Protein AF-A0A3C0AS84-F1 (afdb_monomer_lite)

pLDDT: mean 86.57, std 7.87, range [59.66, 96.62]

Sequence (169 aa):
MSLTTICGVSVLRSLIISLTGVYLCQSLSSLIDRTESRISFFLWLLILAPLLVPELIVGYIWSLLTTQLIHYPALAEFVYSMLVLMRVVPAGIICYHMTVRPQISAEADFIRQSASTAGTAISRFSAQWNFFIRKTLVRIFPVWSLLFLLAFQEFEMASLLYMNSWTVW

Foldseek 3Di:
DDLVVQLVVLLVLLLVLLVVLLVVLVVLLVVLVPDDPVVSVVSLCVLCVLQPDDLVVVLVVCLVVLVVCPVPVVVSVVVLSVSLSSNLSSVLNVLLVVFDQQPADPVNVVVLVVVLVVVDPCVDPVNVVVNCCRRPVSRSVVSSVSSSVSSSPDDSSCVSNVHRHSVRD

Radius of gyration: 20.06 Å; chains: 1; bounding box: 51×26×61 Å

Structure (mmCIF, N/CA/C/O backbone):
data_AF-A0A3C0AS84-F1
#
_entry.id   AF-A0A3C0AS84-F1
#
loop_
_atom_site.group_PDB
_atom_site.id
_atom_site.type_symbol
_atom_site.label_atom_id
_atom_site.label_alt_id
_atom_site.label_comp_id
_atom_site.label_asym_id
_atom_site.label_entity_id
_atom_site.label_seq_id
_atom_site.pdbx_PDB_ins_code
_atom_site.Cartn_x
_atom_site.Cartn_y
_atom_site.Cartn_z
_atom_site.occupancy
_atom_site.B_iso_or_equiv
_atom_site.auth_seq_id
_atom_site.auth_comp_id
_atom_site.auth_asym_id
_atom_site.auth_atom_id
_atom_site.pdbx_PDB_model_num
ATOM 1 N N . MET A 1 1 ? 24.452 -1.338 -9.818 1.00 66.25 1 MET A N 1
ATOM 2 C CA . MET A 1 1 ? 24.058 -1.159 -8.400 1.00 66.25 1 MET A CA 1
ATOM 3 C C . MET A 1 1 ? 24.273 -2.474 -7.665 1.00 66.25 1 MET A C 1
ATOM 5 O O . MET A 1 1 ? 24.152 -3.511 -8.301 1.00 66.25 1 MET A O 1
ATOM 9 N N . SER A 1 2 ? 24.633 -2.467 -6.377 1.00 86.31 2 SER A N 1
ATOM 10 C CA . SER A 1 2 ? 24.730 -3.716 -5.606 1.00 86.31 2 SER A CA 1
ATOM 11 C C . SER A 1 2 ? 23.331 -4.230 -5.255 1.00 86.31 2 SER A C 1
ATOM 13 O O . SER A 1 2 ? 22.415 -3.436 -5.031 1.00 86.31 2 SER A O 1
ATOM 15 N N . LEU A 1 3 ? 23.164 -5.545 -5.128 1.00 84.25 3 LEU A N 1
ATOM 16 C CA . LEU A 1 3 ? 21.896 -6.155 -4.706 1.00 84.25 3 LEU A CA 1
ATOM 17 C C . LEU A 1 3 ? 21.372 -5.564 -3.382 1.00 84.25 3 LEU A C 1
ATOM 19 O O . LEU A 1 3 ? 20.174 -5.355 -3.217 1.00 84.25 3 LEU A O 1
ATOM 23 N N . THR A 1 4 ? 22.276 -5.195 -2.470 1.00 87.44 4 THR A N 1
ATOM 24 C CA . THR A 1 4 ? 21.935 -4.523 -1.208 1.00 87.44 4 THR A CA 1
ATOM 25 C C . THR A 1 4 ? 21.275 -3.160 -1.419 1.00 87.44 4 THR A C 1
ATOM 27 O O . THR A 1 4 ? 20.304 -2.845 -0.735 1.00 87.44 4 THR A O 1
ATOM 30 N N . THR A 1 5 ? 21.751 -2.367 -2.385 1.00 87.88 5 THR A N 1
ATOM 31 C CA . THR A 1 5 ? 21.152 -1.061 -2.705 1.00 87.88 5 THR A CA 1
ATOM 32 C C . THR A 1 5 ? 19.763 -1.204 -3.323 1.00 87.88 5 THR A C 1
ATOM 34 O O . THR A 1 5 ? 18.841 -0.521 -2.890 1.00 87.88 5 THR A O 1
ATOM 37 N N . ILE A 1 6 ? 19.577 -2.141 -4.257 1.00 86.69 6 ILE A N 1
ATOM 38 C CA . ILE A 1 6 ? 18.283 -2.376 -4.923 1.00 86.69 6 ILE A CA 1
ATOM 39 C C . ILE A 1 6 ? 17.243 -2.913 -3.928 1.00 86.69 6 ILE A C 1
ATOM 41 O O . ILE A 1 6 ? 16.092 -2.466 -3.913 1.00 86.69 6 ILE A O 1
ATOM 45 N N . CYS A 1 7 ? 17.657 -3.831 -3.051 1.00 88.31 7 CYS A N 1
ATOM 46 C CA . CYS A 1 7 ? 16.813 -4.331 -1.971 1.00 88.31 7 CYS A CA 1
ATOM 47 C C . CYS A 1 7 ? 16.421 -3.202 -1.006 1.00 88.31 7 CYS A C 1
ATOM 49 O O . CYS A 1 7 ? 15.238 -3.026 -0.720 1.00 88.31 7 CYS A O 1
ATOM 51 N N . GLY A 1 8 ? 17.381 -2.372 -0.581 1.00 90.81 8 GLY A N 1
ATOM 52 C CA . GLY A 1 8 ? 17.119 -1.222 0.289 1.00 90.81 8 GLY A CA 1
ATOM 53 C C . GLY A 1 8 ? 16.107 -0.236 -0.303 1.00 90.81 8 GLY A C 1
ATOM 54 O O . GLY A 1 8 ? 15.165 0.161 0.385 1.00 90.81 8 GLY A O 1
ATOM 55 N N . VAL A 1 9 ? 16.245 0.100 -1.589 1.00 90.31 9 VAL A N 1
ATOM 56 C CA . VAL A 1 9 ? 15.293 0.968 -2.307 1.00 90.31 9 VAL A CA 1
ATOM 57 C C . VAL A 1 9 ? 13.909 0.318 -2.388 1.00 90.31 9 VAL A C 1
ATOM 59 O O . VAL A 1 9 ? 12.906 0.969 -2.100 1.00 90.31 9 VAL A O 1
ATOM 62 N N . SER A 1 10 ? 13.841 -0.982 -2.688 1.00 91.06 10 SER A N 1
ATOM 63 C CA . SER A 1 10 ? 12.571 -1.718 -2.761 1.00 91.06 10 SER A CA 1
ATOM 64 C C . SER A 1 10 ? 11.847 -1.760 -1.410 1.00 91.06 10 SER A C 1
ATOM 66 O O . SER A 1 10 ? 10.632 -1.553 -1.357 1.00 91.06 10 SER A O 1
ATOM 68 N N . VAL A 1 11 ? 12.577 -1.971 -0.308 1.00 94.19 11 VAL A N 1
ATOM 69 C CA . VAL A 1 11 ? 12.025 -1.926 1.057 1.00 94.19 11 VAL A CA 1
ATOM 70 C C . VAL A 1 11 ? 11.510 -0.528 1.384 1.00 94.19 11 VAL A C 1
ATOM 72 O O . VAL A 1 11 ? 10.373 -0.395 1.838 1.00 94.19 11 VAL A O 1
ATOM 75 N N . LEU A 1 12 ? 12.310 0.512 1.128 1.00 93.94 12 LEU A N 1
ATOM 76 C CA . LEU A 1 12 ? 11.926 1.898 1.399 1.00 93.94 12 LEU A CA 1
ATOM 77 C C . LEU A 1 12 ? 10.655 2.284 0.632 1.00 93.94 12 LEU A C 1
ATOM 79 O O . LEU A 1 12 ? 9.710 2.806 1.223 1.00 93.94 12 LEU A O 1
ATOM 83 N N . ARG A 1 13 ? 10.602 1.964 -0.663 1.00 93.44 13 ARG A N 1
ATOM 84 C CA . ARG A 1 13 ? 9.432 2.189 -1.517 1.00 93.44 13 ARG A CA 1
ATOM 85 C C . ARG A 1 13 ? 8.196 1.481 -0.966 1.00 93.44 13 ARG A C 1
ATOM 87 O O . ARG A 1 13 ? 7.152 2.103 -0.805 1.00 93.44 13 ARG A O 1
ATOM 94 N N . SER A 1 14 ? 8.321 0.204 -0.614 1.00 94.44 14 SER A N 1
ATOM 95 C CA . SER A 1 14 ? 7.209 -0.594 -0.070 1.00 94.44 14 SER A CA 1
ATOM 96 C C . SER A 1 14 ? 6.726 -0.067 1.284 1.00 94.44 14 SER A C 1
ATOM 98 O O . SER A 1 14 ? 5.532 -0.085 1.586 1.00 94.44 14 SER A O 1
ATOM 100 N N . LEU A 1 15 ? 7.636 0.472 2.097 1.00 95.94 15 LEU A N 1
ATOM 101 C CA . LEU A 1 15 ? 7.307 1.133 3.357 1.00 95.94 15 LEU A CA 1
ATOM 102 C C . LEU A 1 15 ? 6.508 2.425 3.110 1.00 95.94 15 LEU A C 1
ATOM 104 O O . LEU A 1 15 ? 5.467 2.629 3.733 1.00 95.94 15 LEU A O 1
ATOM 108 N N . ILE A 1 16 ? 6.924 3.260 2.156 1.00 95.75 16 ILE A N 1
ATOM 109 C CA . ILE A 1 16 ? 6.191 4.483 1.782 1.00 95.75 16 ILE A CA 1
ATOM 110 C C . ILE A 1 16 ? 4.803 4.142 1.213 1.00 95.75 16 ILE A C 1
ATOM 112 O O . ILE A 1 16 ? 3.799 4.738 1.617 1.00 95.75 16 ILE A O 1
ATOM 116 N N . ILE A 1 17 ? 4.723 3.155 0.316 1.00 95.56 17 ILE A N 1
ATOM 117 C CA . ILE A 1 17 ? 3.463 2.705 -0.296 1.00 95.56 17 ILE A CA 1
ATOM 118 C C . ILE A 1 17 ? 2.518 2.134 0.764 1.00 95.56 17 ILE A C 1
ATOM 120 O O . ILE A 1 17 ? 1.341 2.471 0.781 1.00 95.56 17 ILE A O 1
ATOM 124 N N . SER A 1 18 ? 3.008 1.311 1.690 1.00 96.25 18 SER A N 1
ATOM 125 C CA . SER A 1 18 ? 2.158 0.729 2.737 1.00 96.25 18 SER A CA 1
ATOM 126 C C . SER A 1 18 ? 1.635 1.776 3.723 1.00 96.25 18 SER A C 1
ATOM 128 O O . SER A 1 18 ? 0.461 1.728 4.087 1.00 96.25 18 SER A O 1
ATOM 130 N N . LEU A 1 19 ? 2.451 2.759 4.123 1.00 95.38 19 LEU A N 1
ATOM 131 C CA . LEU A 1 19 ? 2.000 3.852 4.994 1.00 95.38 19 LEU A CA 1
ATOM 132 C C . LEU A 1 19 ? 0.942 4.732 4.317 1.00 95.38 19 LEU A C 1
ATOM 134 O O . LEU A 1 19 ? -0.107 5.006 4.907 1.00 95.38 19 LEU A O 1
ATOM 138 N N . THR A 1 20 ? 1.191 5.146 3.074 1.00 95.88 20 THR A N 1
ATOM 139 C CA . THR A 1 20 ? 0.222 5.937 2.296 1.00 95.88 20 THR A CA 1
ATOM 140 C C . THR A 1 20 ? -1.040 5.126 1.996 1.00 95.88 20 THR A C 1
ATOM 142 O O . THR A 1 20 ? -2.153 5.631 2.143 1.00 95.88 20 THR A O 1
ATOM 145 N N . GLY A 1 21 ? -0.887 3.839 1.685 1.00 95.00 21 GLY A N 1
ATOM 146 C CA . GLY A 1 21 ? -1.979 2.910 1.432 1.00 95.00 21 GLY A CA 1
ATOM 147 C C . GLY A 1 21 ? -2.901 2.730 2.635 1.00 95.00 21 GLY A C 1
ATOM 148 O O . GLY A 1 21 ? -4.115 2.796 2.467 1.00 95.00 21 GLY A O 1
ATOM 149 N N . VAL A 1 22 ? -2.372 2.592 3.857 1.00 94.31 22 VAL A N 1
ATOM 150 C CA . VAL A 1 22 ? -3.196 2.529 5.083 1.00 94.31 22 VAL A CA 1
ATOM 151 C C . VAL A 1 22 ? -4.045 3.788 5.246 1.00 94.31 22 VAL A C 1
ATOM 153 O O . VAL A 1 22 ? -5.235 3.693 5.555 1.00 94.31 22 VAL A O 1
ATOM 156 N N . TYR A 1 23 ? -3.443 4.961 5.046 1.00 94.31 23 TYR A N 1
ATOM 157 C CA . TYR A 1 23 ? -4.148 6.237 5.153 1.00 94.31 23 TYR A CA 1
ATOM 158 C C . TYR A 1 23 ? -5.284 6.343 4.123 1.00 94.31 23 TYR A C 1
ATOM 160 O O . TYR A 1 23 ? -6.408 6.727 4.467 1.00 94.31 23 TYR A O 1
ATOM 168 N N . LEU A 1 24 ? -5.020 5.931 2.879 1.00 94.12 24 LEU A N 1
ATOM 169 C CA . LEU A 1 24 ? -6.033 5.867 1.826 1.00 94.12 24 LEU A CA 1
ATOM 170 C C . LEU A 1 24 ? -7.132 4.856 2.154 1.00 94.12 24 LEU A C 1
ATOM 172 O O . LEU A 1 24 ? -8.305 5.188 2.014 1.00 94.12 24 LEU A O 1
ATOM 176 N N . CYS A 1 25 ? -6.782 3.668 2.655 1.00 92.81 25 CYS A N 1
ATOM 177 C CA . CYS A 1 25 ? -7.755 2.649 3.048 1.00 92.81 25 CYS A CA 1
ATOM 178 C C . CYS A 1 25 ? -8.718 3.187 4.109 1.00 92.81 25 CYS A C 1
ATOM 180 O O . CYS A 1 25 ? -9.925 3.012 3.975 1.00 92.81 25 CYS A O 1
ATOM 182 N N . GLN A 1 26 ? -8.215 3.883 5.131 1.00 90.81 26 GLN A N 1
ATOM 183 C CA . GLN A 1 26 ? -9.059 4.490 6.166 1.00 90.81 26 GLN A CA 1
ATOM 184 C C . GLN A 1 26 ? -9.972 5.577 5.597 1.00 90.81 26 GLN A C 1
ATOM 186 O O . GLN A 1 26 ? -11.174 5.577 5.864 1.00 90.81 26 GLN A O 1
ATOM 191 N N . SER A 1 27 ? -9.404 6.484 4.801 1.00 91.06 27 SER A N 1
ATOM 192 C CA . SER A 1 27 ? -10.136 7.616 4.232 1.00 91.06 27 SER A CA 1
ATOM 193 C C . SER A 1 27 ? -11.238 7.140 3.285 1.00 91.06 27 SER A C 1
ATOM 195 O O . SER A 1 27 ? -12.393 7.539 3.436 1.00 91.06 27 SER A O 1
ATOM 197 N N . LEU A 1 28 ? -10.913 6.220 2.374 1.00 90.25 28 LEU A N 1
ATOM 198 C CA . LEU A 1 28 ? -11.857 5.650 1.414 1.00 90.25 28 LEU A CA 1
ATOM 199 C C . LEU A 1 28 ? -12.920 4.788 2.099 1.00 90.25 28 LEU A C 1
ATOM 201 O O . LEU A 1 28 ? -14.098 4.970 1.814 1.00 90.25 28 LEU A O 1
ATOM 205 N N . SER A 1 29 ? -12.546 3.930 3.055 1.00 88.88 29 SER A N 1
ATOM 206 C CA . SER A 1 29 ? -13.527 3.115 3.794 1.00 88.88 29 SER A CA 1
ATOM 207 C C . SER A 1 29 ? -14.514 3.994 4.565 1.00 88.88 29 SER A C 1
ATOM 209 O O . SER A 1 29 ? -15.716 3.751 4.536 1.00 88.88 29 SER A O 1
ATOM 211 N N . SER A 1 30 ? -14.035 5.083 5.181 1.00 87.25 30 SER A N 1
ATOM 212 C CA . SER A 1 30 ? -14.915 6.036 5.868 1.00 87.25 30 SER A CA 1
ATOM 213 C C . SER A 1 30 ? -15.885 6.753 4.922 1.00 87.25 30 SER A C 1
ATOM 215 O O . SER A 1 30 ? -16.984 7.126 5.329 1.00 87.25 30 SER A O 1
ATOM 217 N N . LEU A 1 31 ? -15.489 6.945 3.660 1.00 87.19 31 LEU A N 1
ATOM 218 C CA . LEU A 1 31 ? -16.313 7.571 2.631 1.00 87.19 31 LEU A CA 1
ATOM 219 C C . LEU A 1 31 ? -17.370 6.592 2.099 1.00 87.19 31 LEU A C 1
ATOM 221 O O . LEU A 1 31 ? -18.526 6.980 1.932 1.00 87.19 31 LEU A O 1
ATOM 225 N N . ILE A 1 32 ? -17.005 5.319 1.919 1.00 87.50 32 ILE A N 1
ATOM 226 C CA . ILE A 1 32 ? -17.929 4.231 1.562 1.00 87.50 32 ILE A CA 1
ATOM 227 C C . ILE A 1 32 ? -19.013 4.071 2.634 1.00 87.50 32 ILE A C 1
ATOM 229 O O . ILE A 1 32 ? -20.194 4.017 2.292 1.00 87.50 32 ILE A O 1
ATOM 233 N N . ASP A 1 33 ? -18.629 4.057 3.915 1.00 86.00 33 ASP A N 1
ATOM 234 C CA . ASP A 1 33 ? -19.552 3.856 5.043 1.00 86.00 33 ASP A CA 1
ATOM 235 C C . ASP A 1 33 ? -20.572 5.001 5.205 1.00 86.00 33 ASP A C 1
ATOM 237 O O . ASP A 1 33 ? -21.649 4.801 5.765 1.00 86.00 33 ASP A O 1
ATOM 241 N N . ARG A 1 34 ? -20.252 6.212 4.727 1.00 86.69 34 ARG A N 1
ATOM 242 C CA . ARG A 1 34 ? -21.127 7.399 4.813 1.00 86.69 34 ARG A CA 1
ATOM 243 C C . ARG A 1 34 ? -22.100 7.545 3.645 1.00 86.69 34 ARG A C 1
ATOM 245 O O . ARG A 1 34 ? -22.973 8.407 3.695 1.00 86.69 34 ARG A O 1
ATOM 252 N N . THR A 1 35 ? -21.917 6.769 2.585 1.00 87.88 35 THR A N 1
ATOM 253 C CA . THR A 1 35 ? -22.584 6.992 1.302 1.00 87.88 35 THR A CA 1
ATOM 254 C C . THR A 1 35 ? -23.813 6.090 1.140 1.00 87.88 35 THR A C 1
ATOM 256 O O . THR A 1 35 ? -23.839 4.962 1.625 1.00 87.88 35 THR A O 1
ATOM 259 N N . GLU A 1 36 ? -24.842 6.565 0.429 1.00 82.56 36 GLU A N 1
ATOM 260 C CA . GLU A 1 36 ? -26.037 5.772 0.109 1.00 82.56 36 GLU A CA 1
ATOM 261 C C . GLU A 1 36 ? -25.721 4.513 -0.720 1.00 82.56 36 GLU A C 1
ATOM 263 O O . GLU A 1 36 ? -24.758 4.466 -1.489 1.00 82.56 36 GLU A O 1
ATOM 268 N N . SER A 1 37 ? -26.581 3.493 -0.621 1.00 82.06 37 SER A N 1
ATOM 269 C CA . SER A 1 37 ? -26.324 2.141 -1.144 1.00 82.06 37 SER A CA 1
ATOM 270 C C . SER A 1 37 ? -25.993 2.077 -2.641 1.00 82.06 37 SER A C 1
ATOM 272 O O . SER A 1 37 ? -25.123 1.304 -3.040 1.00 82.06 37 SER A O 1
ATOM 274 N N . ARG A 1 38 ? -26.630 2.904 -3.484 1.00 84.31 38 ARG A N 1
ATOM 275 C CA . ARG A 1 38 ? -26.358 2.925 -4.935 1.00 84.31 38 ARG A CA 1
ATOM 276 C C . ARG A 1 38 ? -24.985 3.501 -5.264 1.00 84.31 38 ARG A C 1
ATOM 278 O O . ARG A 1 38 ? -24.256 2.917 -6.057 1.00 84.31 38 ARG A O 1
ATOM 285 N N . ILE A 1 39 ? -24.628 4.631 -4.659 1.00 87.75 39 ILE A N 1
ATOM 286 C CA . ILE A 1 39 ? -23.337 5.285 -4.908 1.00 87.75 39 ILE A CA 1
ATOM 287 C C . ILE A 1 39 ? -22.212 4.456 -4.274 1.00 87.75 39 ILE A C 1
ATOM 289 O O . ILE A 1 39 ? -21.154 4.310 -4.876 1.00 87.75 39 ILE A O 1
ATOM 293 N N . SER A 1 40 ? -22.466 3.828 -3.122 1.00 86.56 40 SER A N 1
ATOM 294 C CA . SER A 1 40 ? -21.534 2.895 -2.482 1.00 86.56 40 SER A CA 1
ATOM 295 C C . SER A 1 40 ? -21.157 1.730 -3.406 1.00 86.56 40 SER A C 1
ATOM 297 O O . SER A 1 40 ? -19.978 1.410 -3.527 1.00 86.56 40 SER A O 1
ATOM 299 N N . PHE A 1 41 ? -22.116 1.158 -4.148 1.00 88.62 41 PHE A N 1
ATOM 300 C CA . PHE A 1 41 ? -21.819 0.117 -5.140 1.00 88.62 41 PHE A CA 1
ATOM 301 C C . PHE A 1 41 ? -20.891 0.614 -6.260 1.00 88.62 41 PHE A C 1
ATOM 303 O O . PHE A 1 41 ? -19.906 -0.050 -6.579 1.00 88.62 41 PHE A O 1
ATOM 310 N N . PHE A 1 42 ? -21.160 1.794 -6.830 1.00 91.44 42 PHE A N 1
ATOM 311 C CA . PHE A 1 42 ? -20.286 2.378 -7.856 1.00 91.44 42 PHE A CA 1
ATOM 312 C C . PHE A 1 42 ? -18.892 2.710 -7.317 1.00 91.44 42 PHE A C 1
ATOM 314 O O . PHE A 1 42 ? -17.905 2.486 -8.015 1.00 91.44 42 PHE A O 1
ATOM 321 N N . LEU A 1 43 ? -18.793 3.197 -6.078 1.00 89.69 43 LEU A N 1
ATOM 322 C CA . LEU A 1 43 ? -17.511 3.440 -5.415 1.00 89.69 43 LEU A CA 1
ATOM 323 C C . LEU A 1 43 ? -16.737 2.139 -5.207 1.00 89.69 43 LEU A C 1
ATOM 325 O O . LEU A 1 43 ? -15.549 2.095 -5.509 1.00 89.69 43 LEU A O 1
ATOM 329 N N . TRP A 1 44 ? -17.400 1.071 -4.762 1.00 90.31 44 TRP A N 1
ATOM 330 C CA . TRP A 1 44 ? -16.788 -0.253 -4.651 1.00 90.31 44 TRP A CA 1
ATOM 331 C C . TRP A 1 44 ? -16.290 -0.766 -5.997 1.00 90.31 44 TRP A C 1
ATOM 333 O O . TRP A 1 44 ? -15.162 -1.242 -6.080 1.00 90.31 44 TRP A O 1
ATOM 343 N N . LEU A 1 45 ? -17.091 -0.630 -7.054 1.00 92.12 45 LEU A N 1
ATOM 344 C CA . LEU A 1 45 ? -16.692 -1.018 -8.405 1.00 92.12 45 LEU A CA 1
ATOM 345 C C . LEU A 1 45 ? -15.461 -0.225 -8.872 1.00 92.12 45 LEU A C 1
ATOM 347 O O . LEU A 1 45 ? -14.511 -0.813 -9.379 1.00 92.12 45 LEU A O 1
ATOM 351 N N . LEU A 1 46 ? -15.456 1.095 -8.662 1.00 91.56 46 LEU A N 1
ATOM 352 C CA . LEU A 1 46 ? -14.347 1.975 -9.034 1.00 91.56 46 LEU A CA 1
ATOM 353 C C . LEU A 1 46 ? -13.069 1.641 -8.255 1.00 91.56 46 LEU A C 1
ATOM 355 O O . LEU A 1 46 ? -11.986 1.610 -8.832 1.00 91.56 46 LEU A O 1
ATOM 359 N N . ILE A 1 47 ? -13.198 1.365 -6.957 1.00 91.56 47 ILE A N 1
ATOM 360 C CA . ILE A 1 47 ? -12.081 0.991 -6.086 1.00 91.56 47 ILE A CA 1
ATOM 361 C C . ILE A 1 47 ? -11.549 -0.392 -6.447 1.00 91.56 47 ILE A C 1
ATOM 363 O O . ILE A 1 47 ? -10.346 -0.594 -6.404 1.00 91.56 47 ILE A O 1
ATOM 367 N N . LEU A 1 48 ? -12.403 -1.348 -6.808 1.00 92.06 48 LEU A N 1
ATOM 368 C CA . LEU A 1 48 ? -11.974 -2.697 -7.181 1.00 92.06 48 LEU A CA 1
ATOM 369 C C . LEU A 1 48 ? -11.472 -2.789 -8.623 1.00 92.06 48 LEU A C 1
ATOM 371 O O . LEU A 1 48 ? -10.788 -3.755 -8.954 1.00 92.06 48 LEU A O 1
ATOM 375 N N . ALA A 1 49 ? -11.756 -1.800 -9.472 1.00 92.25 49 ALA A N 1
ATOM 376 C CA . ALA A 1 49 ? -11.344 -1.812 -10.872 1.00 92.25 49 ALA A CA 1
ATOM 377 C C . ALA A 1 49 ? -9.837 -2.091 -11.071 1.00 92.25 49 ALA A C 1
ATOM 379 O O . ALA A 1 49 ? -9.526 -2.979 -11.863 1.00 92.25 49 ALA A O 1
ATOM 380 N N . PRO A 1 50 ? -8.894 -1.464 -10.335 1.00 90.06 50 PRO A N 1
ATOM 381 C CA . PRO A 1 50 ? -7.463 -1.747 -10.480 1.00 90.06 50 PRO A CA 1
ATOM 382 C C . PRO A 1 50 ? -7.069 -3.182 -10.111 1.00 90.06 50 PRO A C 1
ATOM 384 O O . PRO A 1 50 ? -6.068 -3.682 -10.609 1.00 90.06 50 PRO A O 1
ATOM 387 N N . LEU A 1 51 ? -7.844 -3.851 -9.251 1.00 88.69 51 LEU A N 1
ATOM 388 C CA . LEU A 1 51 ? -7.613 -5.248 -8.875 1.00 88.69 51 LEU A CA 1
ATOM 389 C C . LEU A 1 51 ? -8.089 -6.219 -9.968 1.00 88.69 51 LEU A C 1
ATOM 391 O O . LEU A 1 51 ? -7.550 -7.313 -10.101 1.00 88.69 51 LEU A O 1
ATOM 395 N N . LEU A 1 52 ? -9.109 -5.823 -10.734 1.00 90.12 52 LEU A N 1
ATOM 396 C CA . LEU A 1 52 ? -9.706 -6.640 -11.793 1.00 90.12 52 LEU A CA 1
ATOM 397 C C . LEU A 1 52 ? -8.941 -6.551 -13.119 1.00 90.12 52 LEU A C 1
ATOM 399 O O . LEU A 1 52 ? -9.085 -7.436 -13.962 1.00 90.12 52 LEU A O 1
ATOM 403 N N . VAL A 1 53 ? -8.151 -5.495 -13.323 1.00 90.81 53 VAL A N 1
ATOM 404 C CA . VAL A 1 53 ? -7.346 -5.327 -14.537 1.00 90.81 53 VAL A CA 1
ATOM 405 C C . VAL A 1 53 ? -6.038 -6.125 -14.406 1.00 90.81 53 VAL A C 1
ATOM 407 O 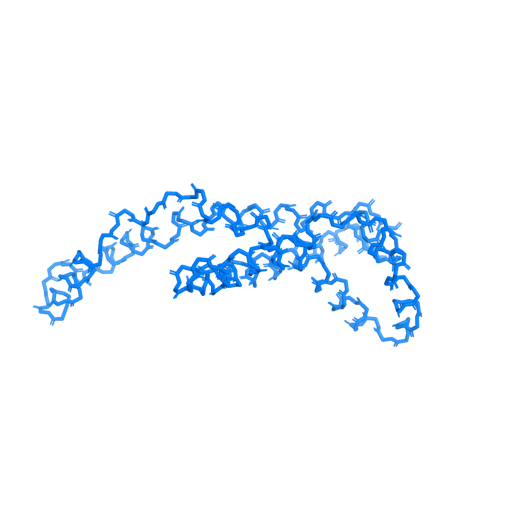O . VAL A 1 53 ? -5.277 -5.886 -13.470 1.00 90.81 53 VAL A O 1
ATOM 410 N N . PRO A 1 54 ? -5.735 -7.046 -15.343 1.00 89.19 54 PRO A N 1
ATOM 411 C CA . PRO A 1 54 ? -4.481 -7.796 -15.348 1.00 89.19 54 PRO A CA 1
ATOM 412 C C . PRO A 1 54 ? -3.246 -6.895 -15.425 1.00 89.19 54 PRO A C 1
ATOM 414 O O . PRO A 1 54 ? -3.220 -5.929 -16.194 1.00 89.19 54 PRO A O 1
ATOM 417 N N . GLU A 1 55 ? -2.184 -7.279 -14.714 1.00 87.06 55 GLU A N 1
ATOM 418 C CA . GLU A 1 55 ? -0.906 -6.552 -14.688 1.00 87.06 55 GLU A CA 1
ATOM 419 C C . GLU A 1 55 ? -0.317 -6.332 -16.070 1.00 87.06 55 GLU A C 1
ATOM 421 O O . GLU A 1 55 ? 0.175 -5.249 -16.362 1.00 87.06 55 GLU A O 1
ATOM 426 N N . LEU A 1 56 ? -0.421 -7.342 -16.934 1.00 88.56 56 LEU A N 1
ATOM 427 C CA . LEU A 1 56 ? 0.064 -7.281 -18.306 1.00 88.56 56 LEU A CA 1
ATOM 428 C C . LEU A 1 56 ? -0.541 -6.090 -19.051 1.00 88.56 56 LEU A C 1
ATOM 430 O O . LEU A 1 56 ? 0.179 -5.334 -19.694 1.00 88.56 56 LEU A O 1
ATOM 434 N N . IL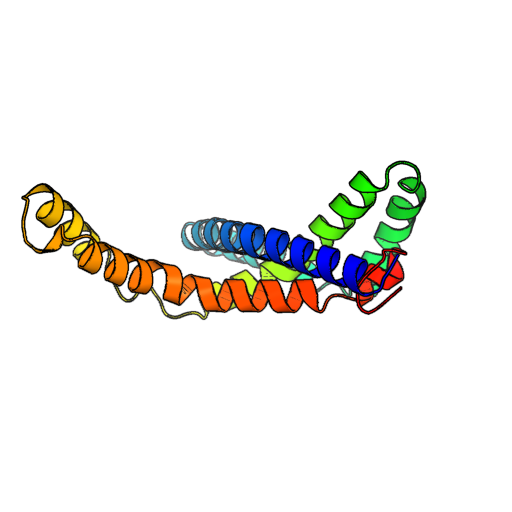E A 1 57 ? -1.855 -5.882 -18.927 1.00 91.12 57 ILE A N 1
ATOM 435 C CA . ILE A 1 57 ? -2.546 -4.788 -19.615 1.00 91.12 57 ILE A CA 1
ATOM 436 C C . ILE A 1 57 ? -2.052 -3.443 -19.083 1.00 91.12 57 ILE A C 1
ATOM 438 O O . ILE A 1 57 ? -1.722 -2.558 -19.871 1.00 91.12 57 ILE A O 1
ATOM 442 N N . VAL A 1 58 ? -1.949 -3.296 -17.760 1.00 91.00 58 VAL A N 1
ATOM 443 C CA . VAL A 1 58 ? -1.452 -2.057 -17.145 1.00 91.00 58 VAL A CA 1
ATOM 444 C C . VAL A 1 58 ? 0.001 -1.803 -17.550 1.00 91.00 58 VAL A C 1
ATOM 446 O O . VAL A 1 58 ? 0.320 -0.719 -18.029 1.00 91.00 58 VAL A O 1
ATOM 449 N N . GLY A 1 59 ? 0.869 -2.805 -17.441 1.00 88.69 59 GLY A N 1
ATOM 450 C CA . GLY A 1 59 ? 2.273 -2.704 -17.820 1.00 88.69 59 GLY A CA 1
ATOM 451 C C . GLY A 1 59 ? 2.448 -2.298 -19.282 1.00 88.69 59 GLY A C 1
ATOM 452 O O . GLY A 1 59 ? 3.204 -1.373 -19.558 1.00 88.69 59 GLY A O 1
ATOM 453 N N . TYR A 1 60 ? 1.701 -2.894 -20.218 1.00 89.31 60 TYR A N 1
ATOM 454 C CA . TYR A 1 60 ? 1.773 -2.521 -21.636 1.00 89.31 60 TYR A CA 1
ATOM 455 C C . TYR A 1 60 ? 1.226 -1.125 -21.935 1.00 89.31 60 TYR A C 1
ATOM 457 O O . TYR A 1 60 ? 1.795 -0.421 -22.766 1.00 89.31 60 TYR A O 1
ATOM 465 N N . ILE A 1 61 ? 0.142 -0.707 -21.277 1.0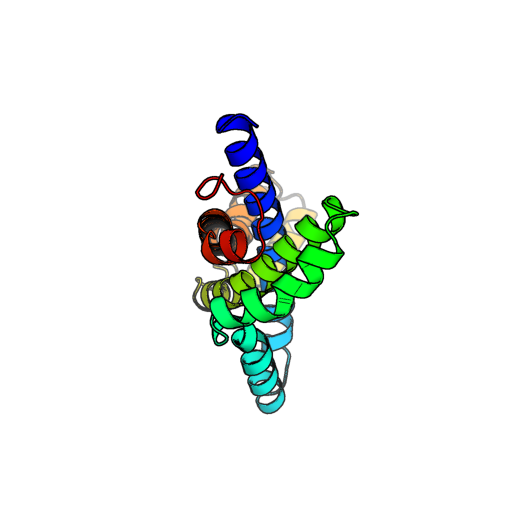0 90.69 61 ILE A N 1
ATOM 466 C CA . ILE A 1 61 ? -0.415 0.641 -21.467 1.00 90.69 61 ILE A CA 1
ATOM 467 C C . ILE A 1 61 ? 0.576 1.702 -20.979 1.00 90.69 61 ILE A C 1
ATOM 469 O O . ILE A 1 61 ? 0.760 2.731 -21.630 1.00 90.69 61 ILE A O 1
ATOM 473 N N . TRP A 1 62 ? 1.225 1.452 -19.842 1.00 90.62 62 TRP A N 1
ATOM 474 C CA . TRP A 1 62 ? 2.103 2.424 -19.197 1.00 90.62 62 TRP A CA 1
ATOM 475 C C . TRP A 1 62 ? 3.569 2.325 -19.636 1.00 90.62 62 TRP A C 1
ATOM 477 O O . TRP A 1 62 ? 4.317 3.278 -19.409 1.00 90.62 62 TRP A O 1
ATOM 487 N N . SER A 1 63 ? 3.977 1.249 -20.321 1.00 87.31 63 SER A N 1
ATOM 488 C CA . SER A 1 63 ? 5.361 1.064 -20.780 1.00 87.31 63 SER A CA 1
ATOM 489 C C . SER A 1 63 ? 5.805 2.199 -21.698 1.00 87.31 63 SER A C 1
ATOM 491 O O . SER A 1 63 ? 6.860 2.791 -21.465 1.00 87.31 63 SER A O 1
ATOM 493 N N . LEU A 1 64 ? 4.956 2.596 -22.654 1.00 86.81 64 LEU A N 1
ATOM 494 C CA . LEU A 1 64 ? 5.237 3.694 -23.581 1.00 86.81 64 LEU A CA 1
ATOM 495 C C . LEU A 1 64 ? 5.496 5.014 -22.839 1.00 86.81 64 LEU A C 1
ATOM 497 O O . LEU A 1 64 ? 6.445 5.730 -23.161 1.00 86.81 64 LEU A O 1
ATOM 501 N N . LEU A 1 65 ? 4.687 5.312 -21.815 1.00 86.69 65 LEU A N 1
ATOM 502 C CA . LEU A 1 65 ? 4.871 6.503 -20.989 1.00 86.69 65 LEU A CA 1
ATOM 503 C C . LEU A 1 65 ? 6.188 6.414 -20.212 1.00 86.69 65 LEU A C 1
ATOM 505 O O . LEU A 1 65 ? 6.980 7.351 -20.242 1.00 86.69 65 LEU A O 1
ATOM 509 N N . THR A 1 66 ? 6.471 5.282 -19.564 1.00 85.38 66 THR A N 1
ATOM 510 C CA . THR A 1 66 ? 7.732 5.117 -18.825 1.00 85.38 66 THR A CA 1
ATOM 511 C C . THR A 1 66 ? 8.964 5.216 -19.725 1.00 85.38 66 THR A C 1
ATOM 513 O O . THR A 1 66 ? 9.965 5.795 -19.310 1.00 85.38 66 THR A O 1
ATOM 516 N N . THR A 1 67 ? 8.883 4.759 -20.981 1.00 84.88 67 THR A N 1
ATOM 517 C CA . THR A 1 67 ? 9.965 4.923 -21.965 1.00 84.88 67 THR A CA 1
ATOM 518 C C . THR A 1 67 ? 10.180 6.393 -22.332 1.00 84.88 67 THR A C 1
ATOM 520 O O . THR A 1 67 ? 11.319 6.845 -22.405 1.00 84.88 67 THR A O 1
ATOM 523 N N . GLN A 1 68 ? 9.112 7.176 -22.510 1.00 88.38 68 GLN A N 1
ATOM 524 C CA . GLN A 1 68 ? 9.231 8.623 -22.748 1.00 88.38 68 GLN A CA 1
ATOM 525 C C . GLN A 1 68 ? 9.812 9.372 -21.537 1.00 88.38 68 GLN A C 1
ATOM 527 O O . GLN A 1 68 ? 10.485 10.391 -21.690 1.00 88.38 68 GLN A O 1
ATOM 532 N N . LEU A 1 69 ? 9.595 8.844 -20.332 1.00 89.19 69 LEU A N 1
ATOM 533 C CA . LEU A 1 69 ? 10.099 9.382 -19.068 1.00 89.19 69 LEU A CA 1
ATOM 534 C C . LEU A 1 69 ? 11.544 8.961 -18.745 1.00 89.19 69 LEU A C 1
ATOM 536 O O . LEU A 1 69 ? 12.027 9.287 -17.662 1.00 89.19 69 LEU A O 1
ATOM 540 N N . ILE A 1 70 ? 12.274 8.318 -19.667 1.00 85.31 70 ILE A N 1
ATOM 541 C CA . ILE A 1 70 ? 13.686 7.927 -19.471 1.00 85.31 70 ILE A CA 1
ATOM 542 C C . ILE A 1 70 ? 14.571 9.107 -19.041 1.00 85.31 70 ILE A C 1
ATOM 544 O O . ILE A 1 70 ? 15.487 8.939 -18.237 1.00 85.31 70 ILE A O 1
ATOM 548 N N . HIS A 1 71 ? 14.285 10.314 -19.532 1.00 88.81 71 HIS A N 1
ATOM 549 C CA . HIS A 1 71 ? 15.030 11.520 -19.161 1.00 88.81 71 HIS A CA 1
ATOM 550 C C . HIS A 1 71 ? 14.745 12.006 -17.728 1.00 88.81 71 HIS A C 1
ATOM 552 O O . HIS A 1 71 ? 15.533 12.771 -17.175 1.00 88.81 71 HIS A O 1
ATOM 558 N N . TYR A 1 72 ? 13.649 11.551 -17.114 1.00 90.50 72 TYR A N 1
ATOM 559 C CA . TYR A 1 72 ? 13.184 11.952 -15.786 1.00 90.50 72 TYR A CA 1
ATOM 560 C C . TYR A 1 72 ? 12.985 10.718 -14.886 1.00 90.50 72 TYR A C 1
ATOM 562 O O . TYR A 1 72 ? 11.846 10.355 -14.574 1.00 90.50 72 TYR A O 1
ATOM 570 N N . PRO A 1 73 ? 14.075 10.080 -14.416 1.00 86.12 73 PRO A N 1
ATOM 571 C CA . PRO A 1 73 ? 14.008 8.804 -13.697 1.00 86.12 73 PRO A CA 1
ATOM 572 C C . PRO A 1 73 ? 13.167 8.875 -12.415 1.00 86.12 73 PRO A C 1
ATOM 574 O O . PRO A 1 73 ? 12.425 7.948 -12.111 1.00 86.12 73 PRO A O 1
ATOM 577 N N . ALA A 1 74 ? 13.201 10.008 -11.705 1.00 88.81 74 ALA A N 1
ATOM 578 C CA . ALA A 1 74 ? 12.381 10.220 -10.512 1.00 88.81 74 ALA A CA 1
ATOM 579 C C . ALA A 1 74 ? 10.871 10.218 -10.819 1.00 88.81 74 ALA A C 1
ATOM 581 O O . ALA A 1 74 ? 10.070 9.745 -10.017 1.00 88.81 74 ALA A O 1
ATOM 582 N N . LEU A 1 75 ? 10.470 10.730 -11.988 1.00 89.38 75 LEU A N 1
ATOM 583 C CA . LEU A 1 75 ? 9.066 10.767 -12.395 1.00 89.38 75 LEU A CA 1
ATOM 584 C C . LEU A 1 75 ? 8.602 9.375 -12.835 1.00 89.38 75 LEU A C 1
ATOM 586 O O . LEU A 1 75 ? 7.494 8.967 -12.493 1.00 89.38 75 LEU A O 1
ATOM 590 N N . ALA A 1 76 ? 9.468 8.616 -13.511 1.00 90.06 76 ALA A N 1
ATOM 591 C CA . ALA A 1 76 ? 9.198 7.222 -13.849 1.00 90.06 76 ALA A CA 1
ATOM 592 C C . ALA A 1 76 ? 8.996 6.357 -12.588 1.00 90.06 76 ALA A C 1
ATOM 594 O O . ALA A 1 76 ? 8.020 5.612 -12.503 1.00 90.06 76 ALA A O 1
ATOM 595 N N . GLU A 1 77 ? 9.851 6.520 -11.573 1.00 89.31 77 GLU A N 1
ATOM 596 C CA . GLU A 1 77 ? 9.721 5.817 -10.289 1.00 89.31 77 GLU A CA 1
ATOM 597 C C . GLU A 1 77 ? 8.458 6.233 -9.517 1.00 89.31 77 GLU A C 1
ATOM 599 O O . GLU A 1 77 ? 7.798 5.398 -8.888 1.00 89.31 77 GLU A O 1
ATOM 604 N N . PHE A 1 78 ? 8.076 7.510 -9.596 1.00 91.44 78 PHE A N 1
ATOM 605 C CA . PHE A 1 78 ? 6.829 8.001 -9.017 1.00 91.44 78 PHE A CA 1
ATOM 606 C C . PHE A 1 78 ? 5.598 7.389 -9.698 1.00 91.44 78 PHE A C 1
ATOM 608 O O . PHE A 1 78 ? 4.710 6.893 -9.006 1.00 91.44 78 PHE A O 1
ATOM 615 N N . VAL A 1 79 ? 5.557 7.371 -11.037 1.00 92.12 79 VAL A N 1
ATOM 616 C CA . VAL A 1 79 ? 4.470 6.742 -11.809 1.00 92.12 79 VAL A CA 1
ATOM 617 C C . VAL A 1 79 ? 4.370 5.262 -11.462 1.00 92.12 79 VAL A C 1
ATOM 619 O O . VAL A 1 79 ? 3.287 4.790 -11.124 1.00 92.12 79 VAL A O 1
ATOM 622 N N . TYR A 1 80 ? 5.500 4.554 -11.455 1.00 92.06 80 TYR A N 1
ATOM 623 C CA . TYR A 1 80 ? 5.565 3.163 -11.021 1.00 92.06 80 TYR A CA 1
ATOM 624 C C . TYR A 1 80 ? 4.973 2.984 -9.612 1.00 92.06 80 TYR A C 1
ATOM 626 O O . TYR A 1 80 ? 4.082 2.163 -9.402 1.00 92.06 80 TYR A O 1
ATOM 634 N N . SER A 1 81 ? 5.415 3.789 -8.643 1.00 93.38 81 SER A N 1
ATOM 635 C CA . SER A 1 81 ? 4.961 3.683 -7.250 1.00 93.38 81 SER A CA 1
ATOM 636 C C . SER A 1 81 ? 3.467 3.981 -7.100 1.00 93.38 81 SER A C 1
ATOM 638 O O . SER A 1 81 ? 2.796 3.347 -6.287 1.00 93.38 81 SER A O 1
ATOM 640 N N . MET A 1 82 ? 2.931 4.908 -7.900 1.00 94.00 82 MET A N 1
ATOM 641 C CA . MET A 1 82 ? 1.500 5.217 -7.936 1.00 94.00 82 MET A CA 1
ATOM 642 C C . MET A 1 82 ? 0.671 4.074 -8.522 1.00 94.00 82 MET A C 1
ATOM 644 O O . MET A 1 82 ? -0.399 3.782 -7.990 1.00 94.00 82 MET A O 1
ATOM 648 N N . LEU A 1 83 ? 1.164 3.392 -9.559 1.00 93.56 83 LEU A N 1
ATOM 649 C CA . LEU A 1 83 ? 0.499 2.212 -10.121 1.00 93.56 83 LEU A CA 1
ATOM 650 C C . LEU A 1 83 ? 0.434 1.072 -9.100 1.00 93.56 83 LEU A C 1
ATOM 652 O O . LEU A 1 83 ? -0.642 0.517 -8.866 1.00 93.56 83 LEU A O 1
ATOM 656 N N . VAL A 1 84 ? 1.550 0.791 -8.419 1.00 94.06 84 VAL A N 1
ATOM 657 C CA . VAL A 1 84 ? 1.585 -0.205 -7.336 1.00 94.06 84 VAL A CA 1
ATOM 658 C C . VAL A 1 84 ? 0.630 0.190 -6.208 1.00 94.06 84 VAL A C 1
ATOM 660 O O . VAL A 1 84 ? -0.149 -0.636 -5.737 1.00 94.06 84 VAL A O 1
ATOM 663 N N . LEU A 1 85 ? 0.618 1.463 -5.800 1.00 95.12 85 LEU A N 1
ATOM 664 C CA . LEU A 1 85 ? -0.302 1.955 -4.773 1.00 95.12 85 LEU A CA 1
ATOM 665 C C . LEU A 1 85 ? -1.770 1.746 -5.177 1.00 95.12 85 LEU A C 1
ATOM 667 O O . LEU A 1 85 ? -2.540 1.192 -4.392 1.00 95.12 85 LEU A O 1
ATOM 671 N N . MET A 1 86 ? -2.154 2.139 -6.396 1.00 94.12 86 MET A N 1
ATOM 672 C CA . MET A 1 86 ? -3.520 1.963 -6.909 1.00 94.12 86 MET A CA 1
ATOM 673 C C . MET A 1 86 ? -3.960 0.501 -6.926 1.00 94.12 86 MET A C 1
ATOM 675 O O . MET A 1 86 ? -5.142 0.223 -6.746 1.00 94.12 86 MET A O 1
ATOM 679 N N . ARG A 1 87 ? -3.024 -0.427 -7.121 1.00 92.12 87 ARG A N 1
ATOM 680 C CA . ARG A 1 87 ? -3.309 -1.859 -7.148 1.00 92.12 87 ARG A CA 1
ATOM 681 C C . ARG A 1 87 ? -3.429 -2.484 -5.763 1.00 92.12 87 ARG A C 1
ATOM 683 O O . ARG A 1 87 ? -4.276 -3.347 -5.534 1.00 92.12 87 ARG A O 1
ATOM 690 N N . VAL A 1 88 ? -2.576 -2.060 -4.839 1.00 94.38 88 VAL A N 1
ATOM 691 C CA . VAL A 1 88 ? -2.459 -2.669 -3.511 1.00 94.38 88 VAL A CA 1
ATOM 692 C C . VAL A 1 88 ? -3.515 -2.099 -2.547 1.00 94.38 88 VAL A C 1
ATOM 694 O O . VAL A 1 88 ? -4.045 -2.829 -1.708 1.00 94.38 88 VAL A O 1
ATOM 697 N N . VAL A 1 89 ? -3.924 -0.833 -2.716 1.00 94.75 89 VAL A N 1
ATOM 698 C CA . VAL A 1 89 ? -4.971 -0.176 -1.902 1.00 94.75 89 VAL A C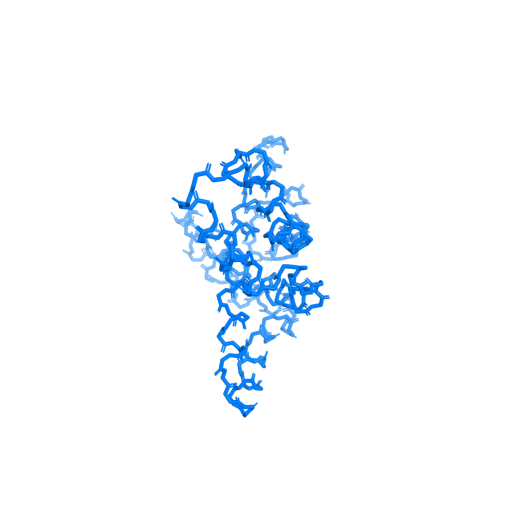A 1
ATOM 699 C C . VAL A 1 89 ? -6.320 -0.920 -1.899 1.00 94.75 89 VAL A C 1
ATOM 701 O O . VAL A 1 89 ? -6.850 -1.129 -0.808 1.00 94.75 89 VAL A O 1
ATOM 704 N N . PRO A 1 90 ? -6.887 -1.370 -3.034 1.00 94.25 90 PRO A N 1
ATOM 705 C CA . PRO A 1 90 ? -8.145 -2.121 -3.057 1.00 94.25 90 PRO A CA 1
ATOM 706 C C . PRO A 1 90 ? -8.105 -3.390 -2.198 1.00 94.25 90 PRO A C 1
ATOM 708 O O . PRO A 1 90 ? -9.032 -3.646 -1.429 1.00 94.25 90 PRO A O 1
ATOM 711 N N . ALA A 1 91 ? -7.002 -4.146 -2.252 1.00 93.69 91 ALA A N 1
ATOM 712 C CA . ALA A 1 91 ? -6.797 -5.312 -1.393 1.00 93.69 91 ALA A CA 1
ATOM 713 C C . ALA A 1 91 ? -6.736 -4.914 0.094 1.00 93.69 91 ALA A C 1
ATOM 715 O O . ALA A 1 91 ? -7.333 -5.576 0.949 1.00 93.69 91 ALA A O 1
ATOM 716 N N . GLY A 1 92 ? -6.081 -3.791 0.403 1.00 93.56 92 GLY A N 1
ATOM 717 C CA . GLY A 1 92 ? -6.070 -3.214 1.747 1.00 93.56 92 GLY A CA 1
ATOM 718 C C . GLY A 1 92 ? -7.448 -2.792 2.247 1.00 93.56 92 GLY A C 1
ATOM 719 O O . GLY A 1 92 ? -7.750 -3.016 3.415 1.00 93.56 92 GLY A O 1
ATOM 720 N N . ILE A 1 93 ? -8.302 -2.237 1.384 1.00 92.75 93 ILE A N 1
ATOM 721 C CA . ILE A 1 93 ? -9.677 -1.843 1.727 1.00 92.75 93 ILE A CA 1
ATOM 722 C C . ILE A 1 93 ? -10.514 -3.077 2.070 1.00 92.75 93 ILE A C 1
ATOM 724 O O . ILE A 1 93 ? -11.174 -3.093 3.110 1.00 92.75 93 ILE A O 1
ATOM 728 N N . ILE A 1 94 ? -10.434 -4.143 1.265 1.00 92.50 94 ILE A N 1
ATOM 729 C CA . ILE A 1 94 ? -11.100 -5.420 1.574 1.00 92.50 94 ILE A CA 1
ATOM 730 C C . ILE A 1 94 ? -10.627 -5.936 2.939 1.00 92.50 94 ILE A C 1
ATOM 732 O O . ILE A 1 94 ? -11.448 -6.218 3.813 1.00 92.50 94 ILE A O 1
ATOM 736 N N . CYS A 1 95 ? -9.309 -5.990 3.158 1.00 92.31 95 CYS A N 1
ATOM 737 C CA . CYS A 1 95 ? -8.739 -6.410 4.436 1.00 92.31 95 CYS A CA 1
ATOM 738 C C . CYS A 1 95 ? -9.242 -5.525 5.591 1.00 92.31 95 CYS A C 1
ATOM 740 O O . CYS A 1 95 ? -9.689 -6.037 6.613 1.00 92.31 95 CYS A O 1
ATOM 742 N N . TYR A 1 96 ? -9.270 -4.204 5.413 1.00 90.69 96 TYR A N 1
ATOM 743 C CA . TYR A 1 96 ? -9.734 -3.244 6.415 1.00 90.69 96 TYR A CA 1
ATOM 744 C C . TYR A 1 96 ? -11.214 -3.426 6.793 1.00 90.69 96 TYR A C 1
ATOM 746 O O . TYR A 1 96 ? -11.572 -3.243 7.963 1.00 90.69 96 TYR A O 1
ATOM 754 N N . HIS A 1 97 ? -12.067 -3.826 5.847 1.00 88.19 97 HIS A N 1
ATOM 755 C CA . HIS A 1 97 ? -13.466 -4.173 6.120 1.00 88.19 97 HIS A CA 1
ATOM 756 C C . HIS A 1 97 ? -13.629 -5.556 6.771 1.00 88.19 97 HIS A C 1
ATOM 758 O O . HIS A 1 97 ? -14.563 -5.747 7.550 1.00 88.19 97 HIS A O 1
ATOM 764 N N . MET A 1 98 ? -12.721 -6.501 6.503 1.00 87.19 98 MET A N 1
ATOM 765 C CA . MET A 1 98 ? -12.709 -7.825 7.143 1.00 87.19 98 MET A CA 1
ATOM 766 C C . MET A 1 98 ? -12.073 -7.817 8.541 1.00 87.19 98 MET A C 1
ATOM 768 O O . MET A 1 98 ? -12.363 -8.694 9.355 1.00 87.19 98 MET A O 1
ATOM 772 N N . THR A 1 99 ? -11.204 -6.846 8.842 1.00 85.50 99 THR A N 1
ATOM 773 C CA . THR A 1 99 ? -10.591 -6.723 10.171 1.00 85.50 99 THR A CA 1
ATOM 774 C C . THR A 1 99 ? -11.626 -6.437 11.255 1.00 85.50 99 THR A C 1
ATOM 776 O O . THR A 1 99 ? -12.630 -5.758 11.037 1.00 85.50 99 THR A O 1
ATOM 779 N N . VAL A 1 100 ? -11.349 -6.949 12.457 1.00 69.00 100 VAL A N 1
ATOM 780 C CA . VAL A 1 100 ? -12.207 -6.794 13.635 1.00 69.00 100 VAL A CA 1
ATOM 781 C C . VAL A 1 100 ? -12.506 -5.309 13.866 1.00 69.00 100 VAL A C 1
ATOM 783 O O . VAL A 1 100 ? -11.595 -4.477 13.922 1.00 69.00 100 VAL A O 1
ATOM 786 N N . ARG A 1 101 ? -13.799 -4.978 14.000 1.00 71.25 101 ARG A N 1
ATOM 787 C CA . ARG A 1 101 ? -14.253 -3.631 14.376 1.00 71.25 101 ARG A CA 1
ATOM 788 C C . ARG A 1 101 ? -13.545 -3.193 15.666 1.00 71.25 101 ARG A C 1
ATOM 790 O O . ARG A 1 101 ? -13.255 -4.047 16.505 1.00 71.25 101 ARG A O 1
ATOM 797 N N . PRO A 1 102 ? -13.244 -1.894 15.839 1.00 69.44 102 PRO A N 1
ATOM 798 C CA . PRO A 1 102 ? -12.521 -1.425 17.017 1.00 69.44 102 PRO A CA 1
ATOM 799 C C . PRO A 1 102 ? -13.191 -1.950 18.293 1.00 69.44 102 PRO A C 1
ATOM 801 O O . PRO A 1 102 ? -14.390 -1.781 18.486 1.00 69.44 102 PRO A O 1
ATOM 804 N N . GLN A 1 103 ? -12.404 -2.605 19.152 1.00 69.94 103 GLN A N 1
ATOM 805 C CA . GLN A 1 103 ? -12.880 -3.209 20.409 1.00 69.94 103 GLN A CA 1
ATOM 806 C C . GLN A 1 103 ? -13.388 -2.166 21.416 1.00 69.94 103 GLN A C 1
ATOM 808 O O . GLN A 1 103 ? -13.977 -2.503 22.438 1.00 69.94 103 GLN A O 1
ATOM 813 N N . ILE A 1 104 ? -13.104 -0.898 21.140 1.00 76.88 104 ILE A N 1
ATOM 814 C CA . ILE A 1 104 ? -13.461 0.248 21.951 1.00 76.88 104 ILE A CA 1
ATOM 815 C C . ILE A 1 104 ? -14.625 0.948 21.262 1.00 76.88 104 ILE A C 1
ATOM 817 O O . ILE A 1 104 ? -14.514 1.361 20.106 1.00 76.88 104 ILE A O 1
ATOM 821 N N . SER A 1 105 ? -15.726 1.082 21.992 1.00 79.44 105 SER A N 1
ATOM 822 C CA . SER A 1 105 ? -16.897 1.815 21.536 1.00 79.44 105 SER A CA 1
ATOM 823 C C . SER A 1 105 ? -16.672 3.331 21.617 1.00 79.44 105 SER A C 1
ATOM 825 O O . SER A 1 105 ? -15.815 3.810 22.368 1.00 79.44 105 SER A O 1
ATOM 827 N N . ALA A 1 106 ? -17.446 4.104 20.852 1.00 78.88 106 ALA A N 1
ATOM 828 C CA . ALA A 1 106 ? -17.347 5.565 20.854 1.00 78.88 106 ALA A CA 1
ATOM 829 C C . ALA A 1 106 ? -17.660 6.159 22.241 1.00 78.88 106 ALA A C 1
ATOM 831 O O . ALA A 1 106 ? -17.075 7.163 22.647 1.00 78.88 106 ALA A O 1
ATOM 832 N N . GLU A 1 107 ? -18.533 5.496 22.998 1.00 83.56 107 GLU A N 1
ATOM 833 C CA . GLU A 1 107 ? -18.896 5.854 24.367 1.00 83.56 107 GLU A CA 1
ATOM 834 C C . GLU A 1 107 ? -17.715 5.638 25.323 1.00 83.56 107 GLU A C 1
ATOM 836 O O . GLU A 1 107 ? -17.432 6.496 26.160 1.00 83.56 107 GLU A O 1
ATOM 841 N N . ALA A 1 108 ? -16.973 4.534 25.169 1.00 81.81 108 ALA A N 1
ATOM 842 C CA . ALA A 1 108 ? -15.774 4.267 25.961 1.00 81.81 108 ALA A CA 1
ATOM 843 C C . ALA A 1 108 ? -14.652 5.284 25.675 1.00 81.81 108 ALA A C 1
ATOM 845 O O . ALA A 1 108 ? -13.935 5.693 26.592 1.00 81.81 108 ALA A O 1
ATOM 846 N N . ASP A 1 109 ? -14.522 5.730 24.422 1.00 82.06 109 ASP A N 1
ATOM 847 C CA . ASP A 1 109 ? -13.627 6.825 24.033 1.00 82.06 109 ASP A CA 1
ATOM 848 C C . ASP A 1 109 ? -14.025 8.162 24.676 1.00 82.06 109 ASP A C 1
ATOM 850 O O . ASP A 1 109 ? -13.168 8.856 25.230 1.00 82.06 109 ASP A O 1
ATOM 854 N N . PHE A 1 110 ? -15.317 8.506 24.649 1.00 83.06 110 PHE A N 1
ATOM 855 C CA . PHE A 1 110 ? -15.827 9.742 25.246 1.00 83.06 110 PHE A CA 1
ATOM 856 C C . PHE A 1 110 ? -15.603 9.772 26.763 1.00 83.06 110 PHE A C 1
ATOM 858 O O . PHE A 1 110 ? -15.015 10.723 27.281 1.00 83.06 110 PHE A O 1
ATOM 865 N N . ILE A 1 111 ? -15.974 8.696 27.471 1.00 83.06 111 ILE A N 1
ATOM 866 C CA . ILE A 1 111 ? -15.768 8.574 28.924 1.00 83.06 111 ILE A CA 1
ATOM 867 C C . ILE A 1 111 ? -14.282 8.694 29.264 1.00 83.06 111 ILE A C 1
ATOM 869 O O . ILE A 1 111 ? -13.923 9.393 30.212 1.00 83.06 111 ILE A O 1
ATOM 873 N N . ARG A 1 112 ? -13.398 8.063 28.480 1.00 78.94 112 ARG A N 1
ATOM 874 C CA . ARG A 1 112 ? -11.949 8.202 28.660 1.00 78.94 112 ARG A CA 1
ATOM 875 C C . ARG A 1 112 ? -11.511 9.653 28.500 1.00 78.94 112 ARG A C 1
ATOM 877 O O . ARG A 1 112 ? -10.730 10.128 29.324 1.00 78.94 112 ARG A O 1
ATOM 884 N N . GLN A 1 113 ? -11.965 10.339 27.453 1.00 80.44 113 GLN A N 1
ATOM 885 C CA . GLN A 1 113 ? -11.570 11.720 27.194 1.00 80.44 113 GLN A CA 1
ATOM 886 C C . GLN A 1 113 ? -11.996 12.621 28.360 1.00 80.44 113 GLN A C 1
ATOM 888 O O . GLN A 1 113 ? -11.137 13.293 28.934 1.00 80.44 113 GLN A O 1
ATOM 893 N N . SER A 1 114 ? -13.249 12.512 28.812 1.00 80.69 114 SER A N 1
ATOM 894 C CA . SER A 1 114 ? -13.774 13.245 29.972 1.00 80.69 114 SER A CA 1
ATOM 895 C C . SER A 1 114 ? -13.078 12.884 31.296 1.00 80.69 114 SER A C 1
ATOM 897 O O . SER A 1 114 ? -12.782 13.762 32.109 1.00 80.69 114 SER A O 1
ATOM 899 N N . ALA A 1 115 ? -12.755 11.607 31.525 1.00 77.56 115 ALA A N 1
ATOM 900 C CA . ALA A 1 115 ? -12.062 11.158 32.737 1.00 77.56 115 ALA A CA 1
ATOM 901 C C . ALA A 1 115 ? -10.572 11.543 32.751 1.00 77.56 115 ALA A C 1
ATOM 903 O O . ALA A 1 115 ? -9.995 11.759 33.823 1.00 77.56 115 ALA A O 1
ATOM 904 N N . SER A 1 116 ? -9.944 11.643 31.574 1.00 71.69 116 SER A N 1
ATOM 905 C CA . SER A 1 116 ? -8.554 12.086 31.429 1.00 71.69 116 SER A CA 1
ATOM 906 C C . SER A 1 116 ? -8.397 13.583 31.695 1.00 71.69 116 SER A C 1
ATOM 908 O O . SER A 1 116 ? -7.439 13.976 32.357 1.00 71.69 116 SER A O 1
ATOM 910 N N . THR A 1 117 ? -9.372 14.402 31.282 1.00 72.88 117 THR A N 1
ATOM 911 C CA . THR A 1 117 ? -9.423 15.837 31.606 1.00 72.88 117 THR A CA 1
ATOM 912 C C . THR A 1 117 ? -9.686 16.096 33.090 1.00 72.88 117 THR A C 1
ATOM 914 O O . THR A 1 117 ? -9.255 17.116 33.613 1.00 72.88 117 THR A O 1
ATOM 917 N N . ALA A 1 118 ? -10.329 15.154 33.788 1.00 74.31 118 ALA A N 1
ATOM 918 C CA . ALA A 1 118 ? -10.596 15.228 35.226 1.00 74.31 118 ALA A CA 1
ATOM 919 C C . ALA A 1 118 ? -9.418 14.764 36.117 1.00 74.31 118 ALA A C 1
ATOM 921 O O . ALA A 1 118 ? -9.581 14.642 37.328 1.00 74.31 118 ALA A O 1
ATOM 922 N N . GLY A 1 119 ? -8.238 14.470 35.549 1.00 64.62 119 GLY A N 1
ATOM 923 C CA . GLY A 1 119 ? -7.023 14.156 36.321 1.00 64.62 119 GLY A CA 1
ATOM 924 C C . GLY A 1 119 ? -7.002 12.776 36.996 1.00 64.62 119 GLY A C 1
ATOM 925 O O . GLY A 1 119 ? -6.167 12.516 37.859 1.00 64.62 119 GLY A O 1
ATOM 926 N N . THR A 1 120 ? -7.902 11.866 36.616 1.00 66.44 120 THR A N 1
ATOM 927 C CA . THR A 1 120 ? -7.971 10.515 37.202 1.00 66.44 120 THR A CA 1
ATOM 928 C C . THR A 1 120 ? -6.812 9.614 36.739 1.00 66.44 120 THR A C 1
ATOM 930 O O . THR A 1 120 ? -6.097 9.926 35.783 1.00 66.44 120 THR A O 1
ATOM 933 N N . ALA A 1 121 ? -6.633 8.446 37.378 1.00 61.94 121 ALA A N 1
ATOM 934 C CA . ALA A 1 121 ? -5.587 7.454 37.063 1.00 61.94 121 ALA A CA 1
ATOM 935 C C . ALA A 1 121 ? -5.573 6.965 35.591 1.00 61.94 121 ALA A C 1
ATOM 937 O O . ALA A 1 121 ? -4.582 6.389 35.138 1.00 61.94 121 ALA A O 1
ATOM 938 N N . ILE A 1 122 ? -6.645 7.234 34.838 1.00 60.78 122 ILE A N 1
ATOM 939 C CA . ILE A 1 122 ? -6.814 6.946 33.404 1.00 60.78 122 ILE A CA 1
ATOM 940 C C . ILE A 1 122 ? -5.972 7.899 32.523 1.00 60.78 122 ILE A C 1
ATOM 942 O O . ILE A 1 122 ? -5.702 7.601 31.359 1.00 60.78 122 ILE A O 1
ATOM 946 N N . SER A 1 123 ? -5.485 9.016 33.077 1.00 62.56 123 SER A N 1
ATOM 947 C CA . SER A 1 123 ? -4.561 9.949 32.408 1.00 62.56 123 SER A CA 1
ATOM 948 C C . SER A 1 123 ? -3.122 9.425 32.290 1.00 62.56 123 SER A C 1
ATOM 950 O O . SER A 1 123 ? -2.312 10.017 31.578 1.00 62.56 123 SER A O 1
ATOM 952 N N . ARG A 1 124 ? -2.784 8.304 32.946 1.00 75.50 124 ARG A N 1
ATOM 953 C CA . ARG A 1 124 ? -1.436 7.724 32.879 1.00 75.50 124 ARG A CA 1
ATOM 954 C C . ARG A 1 124 ? -1.076 7.357 31.441 1.00 75.50 124 ARG A C 1
ATOM 956 O O . ARG A 1 124 ? -1.814 6.635 30.770 1.00 75.50 124 ARG A O 1
ATOM 963 N N . PHE A 1 125 ? 0.122 7.756 31.021 1.00 76.44 125 PHE A N 1
ATOM 964 C CA . PHE A 1 125 ? 0.669 7.497 29.686 1.00 76.44 125 PHE A CA 1
ATOM 965 C C . PHE A 1 125 ? 0.568 6.020 29.261 1.00 76.44 125 PHE A C 1
ATOM 967 O O . PHE A 1 125 ? 0.197 5.729 28.131 1.00 76.44 125 PHE A O 1
ATOM 974 N N . SER A 1 126 ? 0.800 5.078 30.183 1.00 79.00 126 SER A N 1
ATOM 975 C CA . SER A 1 126 ? 0.670 3.632 29.925 1.00 79.00 126 SER A CA 1
ATOM 976 C C . SER A 1 126 ? -0.765 3.204 29.577 1.00 79.00 126 SER A C 1
ATOM 978 O O . SER A 1 126 ? -0.982 2.461 28.618 1.00 79.00 126 SER A O 1
ATOM 980 N N . ALA A 1 127 ? -1.768 3.726 30.293 1.00 77.56 127 ALA A N 1
ATOM 981 C CA . ALA A 1 127 ? -3.174 3.458 29.991 1.00 77.56 127 ALA A CA 1
ATOM 982 C C . ALA A 1 127 ? -3.578 4.089 28.649 1.00 77.56 127 ALA A C 1
ATOM 984 O O . ALA A 1 127 ? -4.295 3.468 27.863 1.00 77.56 127 ALA A O 1
ATOM 985 N N . GLN A 1 128 ? -3.059 5.286 28.352 1.00 78.44 128 GLN A N 1
ATOM 986 C CA . GLN A 1 128 ? -3.287 5.949 27.072 1.00 78.44 128 GLN A CA 1
ATOM 987 C C . GLN A 1 128 ? -2.684 5.176 25.893 1.00 78.44 128 GLN A C 1
ATOM 989 O O . GLN A 1 128 ? -3.340 5.040 24.856 1.00 78.44 128 GLN A O 1
ATOM 994 N N . TRP A 1 129 ? -1.475 4.639 26.073 1.00 80.75 129 TRP A N 1
ATOM 995 C CA . TRP A 1 129 ? -0.788 3.815 25.082 1.00 80.75 129 TRP A CA 1
ATOM 996 C C . TRP A 1 129 ? -1.511 2.502 24.828 1.00 80.75 129 TRP A C 1
ATOM 998 O O . TRP A 1 129 ? -1.810 2.196 23.680 1.00 80.75 129 TRP A O 1
ATOM 1008 N N . ASN A 1 130 ? -1.861 1.750 25.876 1.00 83.06 130 ASN A N 1
ATOM 1009 C CA . ASN A 1 130 ? -2.576 0.478 25.730 1.00 83.06 130 ASN A CA 1
ATOM 1010 C C . ASN A 1 130 ? -3.902 0.666 24.971 1.00 83.06 130 ASN A C 1
ATOM 1012 O O . ASN A 1 130 ? -4.258 -0.120 24.094 1.00 83.06 130 ASN A O 1
ATOM 1016 N N . PHE A 1 131 ? -4.598 1.767 25.244 1.00 80.00 131 PHE A N 1
ATOM 1017 C CA . PHE A 1 131 ? -5.829 2.105 24.546 1.00 80.00 131 PHE A CA 1
ATOM 1018 C C . PHE A 1 131 ? -5.588 2.493 23.079 1.00 80.00 131 PHE A C 1
ATOM 1020 O O . PHE A 1 131 ? -6.332 2.052 22.207 1.00 80.00 131 PHE A O 1
ATOM 1027 N N . PHE A 1 1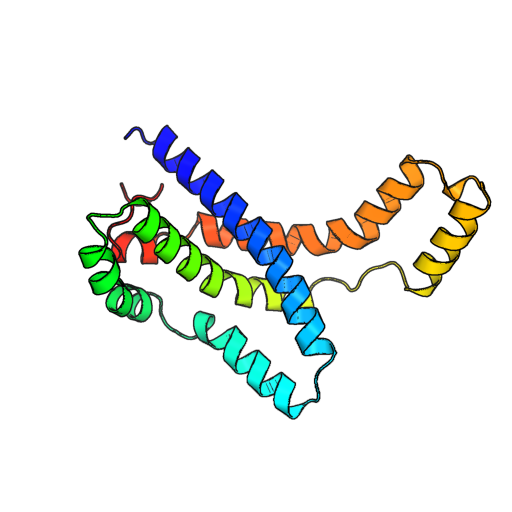32 ? -4.536 3.263 22.779 1.00 81.00 132 PHE A N 1
ATOM 1028 C CA . PHE A 1 132 ? -4.135 3.551 21.398 1.00 81.00 132 PHE A CA 1
ATOM 1029 C C . PHE A 1 132 ? -3.771 2.273 20.630 1.00 81.00 132 PHE A C 1
ATOM 1031 O O . PHE A 1 132 ? -4.222 2.091 19.497 1.00 81.00 132 PHE A O 1
ATOM 1038 N N . ILE A 1 133 ? -3.028 1.354 21.261 1.00 81.62 133 ILE A N 1
ATOM 1039 C CA . ILE A 1 133 ? -2.677 0.065 20.655 1.00 81.62 133 ILE A CA 1
ATOM 1040 C C . ILE A 1 133 ? -3.949 -0.706 20.292 1.00 81.62 133 ILE A C 1
ATOM 1042 O O . ILE A 1 133 ? -4.125 -1.096 19.137 1.00 81.62 133 ILE A O 1
ATOM 1046 N N . ARG A 1 134 ? -4.861 -0.882 21.254 1.00 79.94 134 ARG A N 1
ATOM 1047 C CA . ARG A 1 134 ? -6.092 -1.667 21.066 1.00 79.94 134 ARG A CA 1
ATOM 1048 C C . ARG A 1 134 ? -7.082 -1.030 20.094 1.00 79.94 134 ARG A C 1
ATOM 1050 O O . ARG A 1 134 ? -7.753 -1.750 19.362 1.00 79.94 134 ARG A O 1
ATOM 1057 N N . LYS A 1 135 ? -7.175 0.302 20.074 1.00 79.38 135 LYS A N 1
ATOM 1058 C CA . LYS A 1 135 ? -8.084 1.038 19.185 1.00 79.38 135 LYS A CA 1
ATOM 1059 C C . LYS A 1 135 ? -7.584 1.063 17.744 1.00 79.38 135 LYS A C 1
ATOM 1061 O O . LYS A 1 135 ? -8.362 0.850 16.818 1.00 79.38 135 LYS A O 1
ATOM 1066 N N . THR A 1 136 ? -6.300 1.364 17.570 1.00 80.81 136 THR A N 1
ATOM 1067 C CA . THR A 1 136 ? -5.754 1.819 16.289 1.00 80.81 136 THR A CA 1
ATOM 1068 C C . THR A 1 136 ? -4.765 0.810 15.715 1.00 80.81 136 THR A C 1
ATOM 1070 O O . THR A 1 136 ? -4.965 0.331 14.600 1.00 80.81 136 THR A O 1
ATOM 1073 N N . LEU A 1 137 ? -3.729 0.424 16.470 1.00 83.25 137 LEU A N 1
ATOM 1074 C CA . LEU A 1 137 ? -2.669 -0.447 15.941 1.00 83.25 137 LEU A CA 1
ATOM 1075 C C . LEU A 1 137 ? -3.153 -1.864 15.637 1.00 83.25 137 LEU A C 1
ATOM 1077 O O . LEU A 1 137 ? -2.802 -2.387 14.588 1.00 83.25 137 LEU A O 1
ATOM 1081 N N . VAL A 1 138 ? -3.988 -2.465 16.490 1.00 84.19 138 VAL A N 1
ATOM 1082 C CA . VAL A 1 138 ? -4.500 -3.834 16.264 1.00 84.19 138 VAL A CA 1
ATOM 1083 C C . VAL A 1 138 ? -5.264 -3.945 14.940 1.00 84.19 138 VAL A C 1
ATOM 1085 O O . VAL A 1 138 ? -5.194 -4.974 14.274 1.00 84.19 138 VAL A O 1
ATOM 1088 N N . ARG A 1 139 ? -5.952 -2.875 14.527 1.00 84.06 139 ARG A N 1
ATOM 1089 C CA . ARG A 1 139 ? -6.681 -2.836 13.255 1.00 84.06 139 ARG A CA 1
ATOM 1090 C C . ARG A 1 139 ? -5.780 -2.483 12.073 1.00 84.06 139 ARG A C 1
ATOM 1092 O O . ARG A 1 139 ? -5.915 -3.066 11.004 1.00 84.06 139 ARG A O 1
ATOM 1099 N N . ILE A 1 140 ? -4.873 -1.524 12.253 1.00 89.12 140 ILE A N 1
ATOM 1100 C CA . ILE A 1 140 ? -4.012 -1.026 11.171 1.00 89.12 140 ILE A CA 1
ATOM 1101 C C . ILE A 1 140 ? -2.912 -2.018 10.813 1.00 89.12 140 ILE A C 1
ATOM 1103 O O . ILE A 1 140 ? -2.613 -2.180 9.637 1.00 89.12 140 ILE A O 1
ATOM 1107 N N . PHE A 1 141 ? -2.310 -2.671 11.803 1.00 91.56 141 PHE A N 1
ATOM 1108 C CA . PHE A 1 141 ? -1.155 -3.540 11.607 1.00 91.56 141 PHE A CA 1
ATOM 1109 C C . PHE A 1 141 ? -1.364 -4.648 10.557 1.00 91.56 141 PHE A C 1
ATOM 1111 O O . PHE A 1 141 ? -0.518 -4.750 9.671 1.00 91.56 141 PHE A O 1
ATOM 1118 N N . PRO A 1 142 ? -2.458 -5.441 10.568 1.00 92.19 142 PRO A N 1
ATOM 1119 C CA . PRO A 1 142 ? -2.668 -6.463 9.539 1.00 92.19 142 PRO A CA 1
ATOM 1120 C C . PRO A 1 142 ? -2.818 -5.860 8.136 1.00 92.19 142 PRO A C 1
ATOM 1122 O O . PRO A 1 142 ? -2.245 -6.382 7.185 1.00 92.19 142 PRO A O 1
ATOM 1125 N N . VAL A 1 143 ? -3.520 -4.729 8.011 1.00 93.50 143 VAL A N 1
ATOM 1126 C CA . VAL A 1 143 ? -3.687 -4.026 6.729 1.00 93.50 143 VAL A CA 1
ATOM 1127 C C . VAL A 1 143 ? -2.348 -3.488 6.238 1.00 93.50 143 VAL A C 1
ATOM 1129 O O . VAL A 1 143 ? -1.978 -3.705 5.091 1.00 93.50 143 VAL A O 1
ATOM 1132 N N . TRP A 1 144 ? -1.586 -2.838 7.117 1.00 95.12 144 TRP A N 1
ATOM 1133 C CA . TRP A 1 144 ? -0.255 -2.323 6.811 1.00 95.12 144 TRP A CA 1
ATOM 1134 C C . TRP A 1 144 ? 0.697 -3.437 6.372 1.00 95.12 144 TRP A C 1
ATOM 1136 O O . TRP A 1 144 ? 1.354 -3.308 5.342 1.00 95.12 144 TRP A O 1
ATOM 1146 N N . SER A 1 145 ? 0.726 -4.547 7.114 1.00 95.44 145 SER A N 1
ATOM 1147 C CA . SER A 1 145 ? 1.562 -5.707 6.804 1.00 95.44 145 SER A CA 1
ATOM 1148 C C . SER A 1 145 ? 1.201 -6.313 5.450 1.00 95.44 145 SER A C 1
ATOM 1150 O O . SER A 1 145 ? 2.097 -6.658 4.685 1.00 95.44 145 SER A O 1
ATOM 1152 N N . LEU A 1 146 ? -0.091 -6.432 5.137 1.00 95.44 146 LEU A N 1
ATOM 1153 C CA . LEU A 1 146 ? -0.556 -6.942 3.849 1.00 95.44 146 LEU A CA 1
ATOM 1154 C C . LEU A 1 146 ? -0.148 -6.011 2.701 1.00 95.44 146 LEU A C 1
ATOM 1156 O O . LEU A 1 146 ? 0.430 -6.473 1.722 1.00 95.44 146 LEU A O 1
ATOM 1160 N N . LEU A 1 147 ? -0.379 -4.702 2.842 1.00 96.25 147 LEU A N 1
ATOM 1161 C CA . LEU A 1 147 ? 0.012 -3.712 1.834 1.00 96.25 147 LEU A CA 1
ATOM 1162 C C . LEU A 1 147 ? 1.531 -3.696 1.615 1.00 96.25 147 LEU A C 1
ATOM 1164 O O . LEU A 1 147 ? 1.989 -3.605 0.479 1.00 96.25 147 LEU A O 1
ATOM 1168 N N . PHE A 1 148 ? 2.312 -3.803 2.692 1.00 96.62 148 PHE A N 1
ATOM 1169 C CA . PHE A 1 148 ? 3.768 -3.874 2.617 1.00 96.62 148 PHE A CA 1
ATOM 1170 C C . PHE A 1 148 ? 4.228 -5.114 1.852 1.00 96.62 148 PHE A C 1
ATOM 1172 O O . PHE A 1 148 ? 5.040 -4.988 0.940 1.00 96.62 148 PHE A O 1
ATOM 1179 N N . LEU A 1 149 ? 3.697 -6.293 2.192 1.00 95.94 149 LEU A N 1
ATOM 1180 C CA . LEU A 1 149 ? 4.068 -7.544 1.531 1.00 95.94 149 LEU A CA 1
ATOM 1181 C C . LEU A 1 149 ? 3.706 -7.528 0.046 1.00 95.94 149 LEU A C 1
ATOM 1183 O O . LEU A 1 149 ? 4.551 -7.883 -0.768 1.00 95.94 149 LEU A O 1
ATOM 1187 N N . LEU A 1 150 ? 2.506 -7.062 -0.308 1.00 94.38 150 LEU A N 1
ATOM 1188 C CA . LEU A 1 150 ? 2.078 -6.962 -1.705 1.00 94.38 150 LEU A CA 1
ATOM 1189 C C . LEU A 1 150 ? 2.949 -5.979 -2.498 1.00 94.38 150 LEU A C 1
ATOM 1191 O O . LEU A 1 150 ? 3.439 -6.321 -3.567 1.00 94.38 150 LEU A O 1
ATOM 1195 N N . ALA A 1 151 ? 3.215 -4.787 -1.956 1.00 94.25 151 ALA A N 1
ATOM 1196 C CA . ALA A 1 151 ? 4.069 -3.805 -2.625 1.00 94.25 151 ALA A CA 1
ATOM 1197 C C . ALA A 1 151 ? 5.532 -4.269 -2.746 1.00 94.25 151 ALA A C 1
ATOM 1199 O O . ALA A 1 151 ? 6.211 -3.931 -3.717 1.00 94.25 151 ALA A O 1
ATOM 1200 N N . PHE A 1 152 ? 6.020 -5.033 -1.764 1.00 93.56 152 PHE A N 1
ATOM 1201 C CA . PHE A 1 152 ? 7.383 -5.558 -1.755 1.00 93.56 152 PHE A CA 1
ATOM 1202 C C . PHE A 1 152 ? 7.563 -6.738 -2.708 1.00 93.56 152 PHE A C 1
ATOM 1204 O O . PHE A 1 152 ? 8.609 -6.850 -3.341 1.00 93.56 152 PHE A O 1
ATOM 1211 N N . GLN A 1 153 ? 6.563 -7.611 -2.816 1.00 92.38 153 GLN A N 1
ATOM 1212 C CA . GLN A 1 153 ? 6.588 -8.764 -3.717 1.00 92.38 153 GLN A CA 1
ATOM 1213 C C . GLN A 1 153 ? 6.351 -8.386 -5.180 1.00 92.38 153 GLN A C 1
ATOM 1215 O O . GLN A 1 153 ? 6.600 -9.214 -6.048 1.00 92.38 153 GLN A O 1
ATOM 1220 N N . GLU A 1 154 ? 5.913 -7.160 -5.462 1.00 89.75 154 GLU A N 1
ATOM 1221 C CA . GLU A 1 154 ? 5.611 -6.725 -6.819 1.00 89.75 154 GLU A CA 1
ATOM 1222 C C . GLU A 1 154 ? 6.848 -6.752 -7.729 1.00 89.75 154 GLU A C 1
ATOM 1224 O O . GLU A 1 154 ? 7.781 -5.957 -7.570 1.00 89.75 154 GLU A O 1
ATOM 1229 N N . PHE A 1 155 ? 6.826 -7.658 -8.711 1.00 87.69 155 PHE A N 1
ATOM 1230 C CA . PHE A 1 155 ? 7.901 -7.837 -9.691 1.00 87.69 155 PHE A CA 1
ATOM 1231 C C . PHE A 1 155 ? 7.419 -7.743 -11.142 1.00 87.69 155 PHE A C 1
ATOM 1233 O O . PHE A 1 155 ? 8.166 -7.294 -12.010 1.00 87.69 155 PHE A O 1
ATOM 1240 N N . GLU A 1 156 ? 6.176 -8.137 -11.412 1.00 88.56 156 GLU A N 1
ATOM 1241 C CA . GLU A 1 156 ? 5.608 -8.190 -12.759 1.00 88.56 156 GLU A CA 1
ATOM 1242 C C . GLU A 1 156 ? 5.571 -6.791 -13.392 1.00 88.56 156 GLU A C 1
ATOM 1244 O O . GLU A 1 156 ? 6.216 -6.570 -14.422 1.00 88.56 156 GLU A O 1
ATOM 1249 N N . MET A 1 157 ? 4.956 -5.801 -12.733 1.00 89.00 157 MET A N 1
ATOM 1250 C CA . MET A 1 157 ? 4.998 -4.407 -13.204 1.00 89.00 157 MET A CA 1
ATOM 1251 C C . MET A 1 157 ? 6.420 -3.850 -13.346 1.00 89.00 157 MET A C 1
ATOM 1253 O O . MET A 1 157 ? 6.688 -3.095 -14.281 1.00 89.00 157 MET A O 1
ATOM 1257 N N . ALA A 1 158 ? 7.339 -4.211 -12.444 1.00 87.69 158 ALA A N 1
ATOM 1258 C CA . ALA A 1 158 ? 8.718 -3.727 -12.508 1.00 87.69 158 ALA A CA 1
ATOM 1259 C C . ALA A 1 158 ? 9.414 -4.230 -13.778 1.00 87.69 158 ALA A C 1
ATOM 1261 O O . ALA A 1 158 ? 10.051 -3.447 -14.484 1.00 87.69 158 ALA A O 1
ATOM 1262 N N . SER A 1 159 ? 9.210 -5.508 -14.110 1.00 88.19 159 SER A N 1
ATOM 1263 C CA . SER A 1 159 ? 9.754 -6.121 -15.322 1.00 88.19 159 SER A CA 1
ATOM 1264 C C . SER A 1 159 ? 9.193 -5.500 -16.607 1.00 88.19 159 SER A C 1
ATOM 1266 O O . SER A 1 159 ? 9.947 -5.241 -17.542 1.00 88.19 159 SER A O 1
ATOM 1268 N N . LEU A 1 160 ? 7.892 -5.190 -16.642 1.00 87.31 160 LEU A N 1
ATOM 1269 C CA . LEU A 1 160 ? 7.223 -4.635 -17.824 1.00 87.31 160 LEU A CA 1
ATOM 1270 C C . LEU A 1 160 ? 7.564 -3.160 -18.073 1.00 87.31 160 LEU A C 1
ATOM 1272 O O . LEU A 1 160 ? 7.552 -2.706 -19.217 1.00 87.31 160 LEU A O 1
ATOM 1276 N N . LEU A 1 161 ? 7.865 -2.414 -17.010 1.00 87.62 161 LEU A N 1
ATOM 1277 C CA . LEU A 1 161 ? 8.203 -0.990 -17.070 1.00 87.62 161 LEU A CA 1
ATOM 1278 C C . LEU A 1 161 ? 9.719 -0.732 -17.095 1.00 87.62 161 LEU A C 1
ATOM 1280 O O . LEU A 1 161 ? 10.137 0.421 -17.006 1.00 87.62 161 LEU A O 1
ATOM 1284 N N . TYR A 1 162 ? 10.538 -1.784 -17.221 1.00 85.38 162 TYR A N 1
ATOM 1285 C CA . TYR A 1 162 ? 12.006 -1.714 -17.194 1.00 85.38 162 TYR A CA 1
ATOM 1286 C C . TYR A 1 162 ? 12.553 -0.997 -15.947 1.00 85.38 162 TYR A C 1
ATOM 1288 O O . TYR A 1 162 ? 13.523 -0.238 -16.014 1.00 85.38 162 TYR A O 1
ATOM 1296 N N . 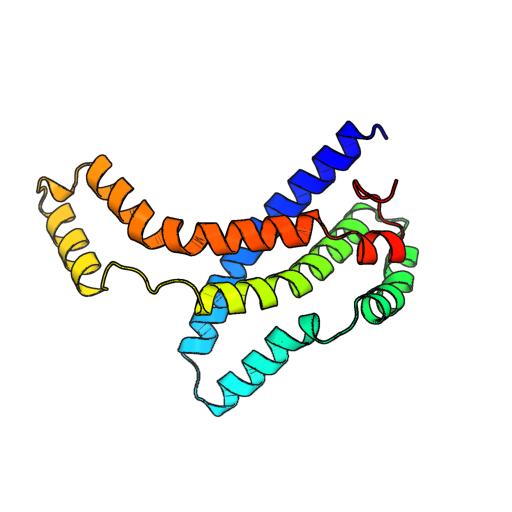MET A 1 163 ? 11.913 -1.226 -14.799 1.00 83.81 163 MET A N 1
ATOM 1297 C CA . MET A 1 163 ? 12.309 -0.661 -13.512 1.00 83.81 163 MET A CA 1
ATOM 1298 C C . MET A 1 163 ? 13.091 -1.687 -12.696 1.00 83.81 163 MET A C 1
ATOM 1300 O O . MET A 1 163 ? 12.713 -2.854 -12.605 1.00 83.81 163 MET A O 1
ATOM 1304 N N . ASN A 1 164 ? 14.148 -1.228 -12.029 1.00 82.12 164 ASN A N 1
ATOM 1305 C CA . ASN A 1 164 ? 14.927 -2.082 -11.138 1.00 82.12 164 ASN A CA 1
ATOM 1306 C C . ASN A 1 164 ? 14.098 -2.462 -9.902 1.00 82.12 164 ASN A C 1
ATOM 1308 O O . ASN A 1 164 ? 13.509 -1.606 -9.231 1.00 82.12 164 ASN A O 1
ATOM 1312 N N . SER A 1 165 ? 14.090 -3.747 -9.569 1.00 80.94 165 SER A N 1
ATOM 1313 C CA . SER A 1 165 ? 13.482 -4.291 -8.354 1.00 80.94 165 SER A CA 1
ATOM 1314 C C . SER A 1 165 ? 14.378 -5.380 -7.769 1.00 80.94 165 SER A C 1
ATOM 1316 O O . SER A 1 165 ? 15.299 -5.861 -8.419 1.00 80.94 165 SER A O 1
ATOM 1318 N N . TRP A 1 166 ? 14.156 -5.777 -6.516 1.00 78.25 166 TRP A N 1
ATOM 1319 C CA . TRP A 1 166 ? 15.018 -6.785 -5.883 1.00 78.25 166 TRP A CA 1
ATOM 1320 C C . TRP A 1 166 ? 14.969 -8.162 -6.575 1.00 78.25 166 TRP A C 1
ATOM 1322 O O . TRP A 1 166 ? 15.909 -8.940 -6.430 1.00 78.25 166 TRP A O 1
ATOM 1332 N N . THR A 1 167 ? 13.906 -8.450 -7.330 1.00 77.25 167 THR A N 1
ATOM 1333 C CA . THR A 1 167 ? 13.716 -9.671 -8.132 1.00 77.25 167 THR A CA 1
ATOM 1334 C C . THR A 1 167 ? 14.163 -9.530 -9.586 1.00 77.25 167 THR A C 1
ATOM 1336 O O . THR A 1 167 ? 14.407 -10.544 -10.235 1.00 77.25 167 THR A O 1
ATOM 1339 N N . VAL A 1 168 ? 14.260 -8.303 -10.105 1.00 73.62 168 VAL A N 1
ATOM 1340 C CA . VAL A 1 168 ? 14.591 -8.003 -11.506 1.00 73.62 168 VAL A CA 1
ATOM 1341 C C . VAL A 1 168 ? 15.663 -6.914 -11.521 1.00 73.62 168 VAL A C 1
ATOM 1343 O O . VAL A 1 168 ? 15.360 -5.750 -11.243 1.00 73.62 168 VAL A O 1
ATOM 1346 N N . TRP A 1 169 ? 16.910 -7.304 -11.802 1.00 59.66 169 TRP A N 1
ATOM 1347 C CA . TRP A 1 169 ? 18.093 -6.434 -11.779 1.00 59.66 169 TRP A CA 1
ATOM 1348 C C . TRP A 1 169 ? 18.869 -6.437 -13.096 1.00 59.66 169 TRP A C 1
ATOM 1350 O O . TRP A 1 169 ? 18.813 -7.453 -13.826 1.00 59.66 169 TRP A O 1
#

Secondary structure (DSSP, 8-state):
--HHHHHHHHHHHHHHHHHHHHHHHHHHHHHHHHS-HHHHHHHHHHHHHHHHS-HHHHHHHHHHHHHHGGG-HHHHHHHHHHHHHHHHHHHHHHHHHHSPPPSS-HHHHHHHHHHHHTT-GGGSHHHHHHHHIIIIIHHHHHHHHHHHHHHHH--HHHHHTT---SS--